Prot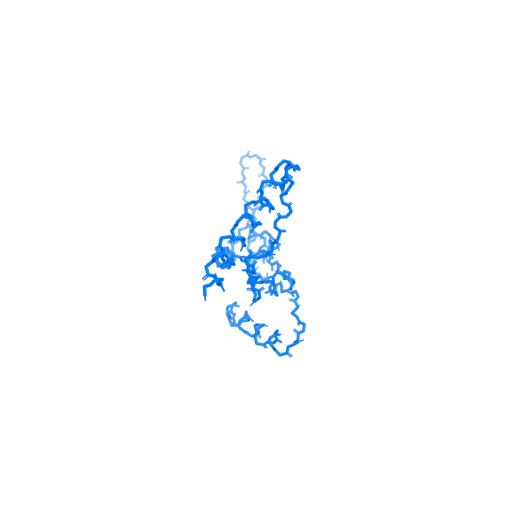ein AF-S8C2S7-F1 (afdb_monomer)

Mean predicted aligned error: 16.21 Å

Structure (mmCIF, N/CA/C/O backbone):
data_AF-S8C2S7-F1
#
_entry.id   AF-S8C2S7-F1
#
loop_
_atom_site.group_PDB
_atom_site.id
_atom_site.type_symbol
_atom_site.label_atom_id
_atom_site.label_alt_id
_atom_site.label_comp_id
_atom_site.label_asym_id
_atom_site.label_entity_id
_atom_site.label_seq_id
_atom_site.pdbx_PDB_ins_code
_atom_site.Cartn_x
_atom_site.Cartn_y
_atom_site.Cartn_z
_atom_site.occupancy
_atom_site.B_iso_or_equiv
_atom_site.auth_seq_id
_atom_site.auth_comp_id
_atom_site.auth_asym_id
_atom_site.auth_atom_id
_atom_site.pdbx_PDB_model_num
ATOM 1 N N . VAL A 1 1 ? -11.921 -8.267 -3.784 1.00 52.16 1 VAL A N 1
ATOM 2 C CA . VAL A 1 1 ? -10.704 -7.828 -4.516 1.00 52.16 1 VAL A CA 1
ATOM 3 C C . VAL A 1 1 ? -9.558 -7.705 -3.523 1.00 52.16 1 VAL A C 1
ATOM 5 O O . VAL A 1 1 ? -9.690 -6.966 -2.557 1.00 52.16 1 VAL A O 1
ATOM 8 N N . TYR A 1 2 ? -8.481 -8.470 -3.705 1.00 77.06 2 TYR A N 1
ATOM 9 C CA . TYR A 1 2 ? -7.355 -8.521 -2.765 1.00 77.06 2 TYR A CA 1
ATOM 10 C C . TYR A 1 2 ? -6.354 -7.380 -3.023 1.00 77.06 2 TYR A C 1
ATOM 12 O O . TYR A 1 2 ? -6.036 -7.075 -4.173 1.00 77.06 2 TYR A O 1
ATOM 20 N N . VAL A 1 3 ? -5.821 -6.773 -1.954 1.00 79.88 3 VAL A N 1
ATOM 21 C CA . VAL A 1 3 ? -4.864 -5.643 -2.007 1.00 79.88 3 VAL A CA 1
ATOM 22 C C . VAL A 1 3 ? -3.635 -5.964 -2.870 1.00 79.88 3 VAL A C 1
ATOM 24 O O . VAL A 1 3 ? -3.182 -5.129 -3.652 1.00 79.88 3 VAL A O 1
ATOM 27 N N . LEU A 1 4 ? -3.130 -7.198 -2.794 1.00 85.06 4 LEU A N 1
ATOM 28 C CA . LEU A 1 4 ? -1.975 -7.655 -3.574 1.00 85.06 4 LEU A CA 1
ATOM 29 C C . LEU A 1 4 ? -2.248 -7.681 -5.083 1.00 85.06 4 LEU A C 1
ATOM 31 O O . LEU A 1 4 ? -1.371 -7.331 -5.869 1.00 85.06 4 LEU A O 1
ATOM 35 N N . THR A 1 5 ? -3.462 -8.043 -5.502 1.00 87.06 5 THR A N 1
ATOM 36 C CA . THR A 1 5 ? -3.850 -8.051 -6.921 1.00 87.06 5 THR A CA 1
ATOM 37 C C . THR A 1 5 ? -3.865 -6.634 -7.486 1.00 87.06 5 THR A C 1
ATOM 39 O O . THR A 1 5 ? -3.393 -6.409 -8.600 1.00 87.06 5 THR A O 1
ATOM 42 N N . VAL A 1 6 ? -4.329 -5.662 -6.693 1.00 86.81 6 VAL A N 1
ATOM 43 C CA . VAL A 1 6 ? -4.297 -4.240 -7.064 1.00 86.81 6 VAL A CA 1
ATOM 44 C C . VAL A 1 6 ? -2.855 -3.751 -7.197 1.00 86.81 6 VAL A C 1
ATOM 46 O O . VAL A 1 6 ? -2.517 -3.135 -8.205 1.00 86.81 6 VAL A O 1
ATOM 49 N N . LEU A 1 7 ? -1.977 -4.080 -6.243 1.00 87.56 7 LEU A N 1
ATOM 50 C CA . LEU A 1 7 ? -0.550 -3.746 -6.334 1.00 87.56 7 LEU A CA 1
ATOM 51 C C . LEU A 1 7 ? 0.112 -4.389 -7.562 1.00 87.56 7 LEU A C 1
ATOM 53 O O . LEU A 1 7 ? 0.848 -3.721 -8.285 1.00 87.56 7 LEU A O 1
ATOM 57 N N . LYS A 1 8 ? -0.194 -5.655 -7.863 1.00 90.06 8 LYS A N 1
ATOM 58 C CA . LYS A 1 8 ? 0.306 -6.339 -9.064 1.00 90.06 8 LYS A CA 1
ATOM 59 C C . LYS A 1 8 ? -0.148 -5.627 -10.345 1.00 90.06 8 LYS A C 1
ATOM 61 O O . LYS A 1 8 ? 0.669 -5.383 -11.227 1.00 90.06 8 LYS A O 1
ATOM 66 N N . GLY A 1 9 ? -1.418 -5.231 -10.428 1.00 88.31 9 GLY A N 1
ATOM 67 C CA . GLY A 1 9 ? -1.942 -4.458 -11.558 1.00 88.31 9 GLY A CA 1
ATOM 68 C C . GLY A 1 9 ? -1.265 -3.092 -11.706 1.00 88.31 9 GLY A C 1
ATOM 69 O O . GLY A 1 9 ? -0.884 -2.702 -12.809 1.00 88.31 9 GLY A O 1
ATOM 70 N N . LEU A 1 10 ? -1.041 -2.384 -10.594 1.00 88.81 10 LEU A N 1
ATOM 71 C CA . LEU A 1 10 ? -0.323 -1.107 -10.591 1.00 88.81 10 LEU A CA 1
ATOM 72 C C . LEU A 1 10 ? 1.133 -1.255 -11.052 1.00 88.81 10 LEU A C 1
ATOM 74 O O . LEU A 1 10 ? 1.624 -0.374 -11.757 1.00 88.81 10 LEU A O 1
ATOM 78 N N . LYS A 1 11 ? 1.796 -2.373 -10.729 1.00 90.12 11 LYS A N 1
ATOM 79 C CA . LYS A 1 11 ? 3.148 -2.681 -11.217 1.00 90.12 11 LYS A CA 1
ATOM 80 C C . LYS A 1 11 ? 3.188 -2.769 -12.743 1.00 90.12 11 LYS A C 1
ATOM 82 O O . LYS A 1 11 ? 4.029 -2.125 -13.362 1.00 90.12 11 LYS A O 1
ATOM 87 N N . TYR A 1 12 ? 2.276 -3.529 -13.352 1.00 91.81 12 TYR A N 1
ATOM 88 C CA . TYR A 1 12 ? 2.233 -3.672 -14.814 1.00 91.81 12 TYR A CA 1
ATOM 89 C C . TYR A 1 12 ? 1.872 -2.365 -15.514 1.00 91.81 12 TYR A C 1
ATOM 91 O O . TYR A 1 12 ? 2.481 -2.015 -16.519 1.00 91.81 12 TYR A O 1
ATOM 99 N N . ARG A 1 13 ? 0.932 -1.602 -14.949 1.00 87.75 13 ARG A N 1
ATOM 100 C CA . ARG A 1 13 ? 0.577 -0.281 -15.476 1.00 87.75 13 ARG A CA 1
ATOM 101 C C . ARG A 1 13 ? 1.756 0.686 -15.427 1.00 87.75 13 ARG A C 1
ATOM 103 O O . ARG A 1 13 ? 1.984 1.396 -16.399 1.00 87.75 13 ARG A O 1
ATOM 110 N N . LEU A 1 14 ? 2.526 0.682 -14.337 1.00 88.44 14 LEU A N 1
ATOM 111 C CA . LEU A 1 14 ? 3.747 1.481 -14.244 1.00 88.44 14 LEU A CA 1
ATOM 112 C C . LEU A 1 14 ? 4.793 1.041 -15.279 1.00 88.44 14 LEU A C 1
ATOM 114 O O . LEU A 1 14 ? 5.440 1.898 -15.871 1.00 88.44 14 LEU A O 1
ATOM 118 N N . ALA A 1 15 ? 4.948 -0.267 -15.514 1.00 87.06 15 ALA A N 1
ATOM 119 C CA . ALA A 1 15 ? 5.856 -0.791 -16.539 1.00 87.06 15 ALA A CA 1
ATOM 120 C C . ALA A 1 15 ? 5.441 -0.372 -17.962 1.00 87.06 15 ALA A C 1
ATOM 122 O O . ALA A 1 15 ? 6.301 -0.108 -18.792 1.00 87.06 15 ALA A O 1
ATOM 123 N N . ALA A 1 16 ? 4.138 -0.226 -18.213 1.00 90.62 16 ALA A N 1
ATOM 124 C CA . ALA A 1 16 ? 3.591 0.323 -19.454 1.00 90.62 16 ALA A CA 1
ATOM 125 C C . ALA A 1 16 ? 3.659 1.867 -19.540 1.00 90.62 16 ALA A C 1
ATOM 127 O O . ALA A 1 16 ? 3.059 2.459 -20.431 1.00 90.62 16 ALA A O 1
ATOM 128 N N . GLY A 1 17 ? 4.333 2.540 -18.598 1.00 86.00 17 GLY A N 1
ATOM 129 C CA . GLY A 1 17 ? 4.484 4.000 -18.580 1.00 86.00 17 GLY A CA 1
ATOM 130 C C . GLY A 1 17 ? 3.276 4.772 -18.037 1.00 86.00 17 GLY A C 1
ATOM 131 O O . GLY A 1 17 ? 3.286 6.003 -18.025 1.00 86.00 17 GLY A O 1
ATOM 132 N N . ALA A 1 18 ? 2.238 4.090 -17.544 1.00 87.06 18 ALA A N 1
ATOM 133 C CA . ALA A 1 18 ? 1.062 4.756 -17.000 1.00 87.06 18 ALA A CA 1
ATOM 134 C C . ALA A 1 18 ? 1.346 5.388 -15.626 1.00 87.06 18 ALA A C 1
ATOM 136 O O . ALA A 1 18 ? 2.075 4.851 -14.785 1.00 87.06 18 ALA A O 1
ATOM 137 N N . LYS A 1 19 ? 0.699 6.527 -15.360 1.00 85.88 19 LYS A N 1
ATOM 138 C CA . LYS A 1 19 ? 0.789 7.215 -14.067 1.00 85.88 19 LYS A CA 1
ATOM 139 C C . LYS A 1 19 ? 0.178 6.359 -12.952 1.00 85.88 19 LYS A C 1
ATOM 141 O O . LYS A 1 19 ? -0.948 5.877 -13.069 1.00 85.88 19 LYS A O 1
ATOM 146 N N . VAL A 1 20 ? 0.903 6.221 -11.842 1.00 85.62 20 VAL A N 1
ATOM 147 C CA . VAL A 1 20 ? 0.420 5.525 -10.640 1.00 85.62 20 VAL A CA 1
ATOM 148 C C . VAL A 1 20 ? -0.458 6.480 -9.817 1.00 85.62 20 VAL A C 1
ATOM 150 O O . VAL A 1 20 ? 0.030 7.539 -9.411 1.00 85.62 20 VAL A O 1
ATOM 153 N N . PRO A 1 21 ? -1.737 6.146 -9.566 1.00 87.38 21 PRO A N 1
ATOM 154 C CA . PRO A 1 21 ? -2.631 6.977 -8.767 1.00 87.38 21 PRO A CA 1
ATOM 155 C C . PRO A 1 21 ? -2.358 6.848 -7.262 1.00 87.38 21 PRO A C 1
ATOM 157 O O . PRO A 1 21 ? -1.766 5.876 -6.791 1.00 87.38 21 PRO A O 1
ATOM 160 N N . ASN A 1 22 ? -2.857 7.821 -6.497 1.00 85.81 22 ASN A N 1
ATOM 161 C CA . ASN A 1 22 ? -2.976 7.698 -5.045 1.00 85.81 22 ASN A CA 1
ATOM 162 C C . ASN A 1 22 ? -4.073 6.680 -4.718 1.00 85.81 22 ASN A C 1
ATOM 164 O O . ASN A 1 22 ? -5.177 6.771 -5.253 1.00 85.81 22 ASN A O 1
ATOM 168 N N . VAL A 1 23 ? -3.785 5.735 -3.826 1.00 85.25 23 VAL A N 1
ATOM 169 C CA . VAL A 1 23 ? -4.726 4.676 -3.443 1.00 85.25 23 VAL A CA 1
ATOM 170 C C . VAL A 1 23 ? -5.270 4.981 -2.054 1.00 85.25 23 VAL A C 1
ATOM 172 O O . VAL A 1 23 ? -4.499 5.227 -1.131 1.00 85.25 23 VAL A O 1
ATOM 175 N N . SER A 1 24 ? -6.590 4.960 -1.878 1.00 82.75 24 SER A N 1
ATOM 176 C CA . SER A 1 24 ? -7.216 5.012 -0.555 1.00 82.75 24 SER A CA 1
ATOM 177 C C . SER A 1 24 ? -8.023 3.750 -0.314 1.00 82.7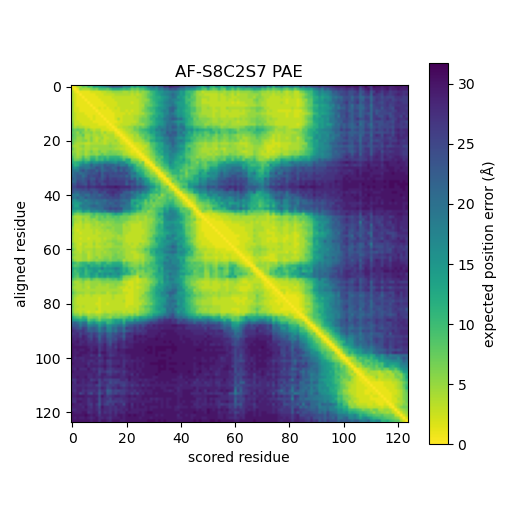5 24 SER A C 1
ATOM 179 O O . SER A 1 24 ? -8.961 3.464 -1.053 1.00 82.75 24 SER A O 1
ATOM 181 N N . ILE A 1 25 ? -7.665 3.018 0.732 1.00 80.81 25 ILE A N 1
ATOM 182 C CA . ILE A 1 25 ? -8.403 1.857 1.207 1.00 80.81 25 ILE A CA 1
ATOM 183 C C . ILE A 1 25 ? -9.284 2.346 2.352 1.00 80.81 25 ILE A C 1
ATOM 185 O O . ILE A 1 25 ? -8.784 2.837 3.368 1.00 80.81 25 ILE A O 1
ATOM 189 N N . MET A 1 26 ? -10.593 2.244 2.152 1.00 79.25 26 MET A N 1
ATOM 190 C CA . MET A 1 26 ? -11.583 2.490 3.188 1.00 79.25 26 MET A CA 1
ATOM 191 C C . MET A 1 26 ? -12.053 1.136 3.704 1.00 79.25 26 MET A C 1
ATOM 193 O O . MET A 1 26 ? -12.590 0.329 2.947 1.00 79.25 26 MET A O 1
ATOM 197 N N . VAL A 1 27 ? -11.787 0.877 4.975 1.00 75.12 27 VAL A N 1
ATOM 198 C CA . VAL A 1 27 ? -12.206 -0.332 5.678 1.00 75.12 27 VAL A CA 1
ATOM 199 C C . VAL A 1 27 ? -13.350 0.064 6.611 1.00 75.12 27 VAL A C 1
ATOM 201 O O . VAL A 1 27 ? -13.244 1.111 7.255 1.00 75.12 27 VAL A O 1
ATOM 204 N N . PRO A 1 28 ? -14.440 -0.717 6.691 1.00 66.56 28 PRO A N 1
ATOM 205 C CA . PRO A 1 28 ? -15.505 -0.451 7.650 1.00 66.56 28 PRO A CA 1
ATOM 206 C C . PRO A 1 28 ? -14.944 -0.458 9.077 1.00 66.56 28 PRO A C 1
ATOM 208 O O . PRO A 1 28 ? -14.207 -1.368 9.465 1.00 66.56 28 PRO A O 1
ATOM 211 N N . VAL A 1 29 ? -15.282 0.580 9.841 1.00 63.56 29 VAL A N 1
ATOM 212 C CA . VAL A 1 29 ? -14.897 0.739 11.247 1.00 63.56 29 VAL A CA 1
ATOM 213 C C . VAL A 1 29 ? -16.156 0.801 12.074 1.00 63.56 29 VAL A C 1
ATOM 215 O O . VAL A 1 29 ? -17.024 1.635 11.813 1.00 63.56 29 VAL A O 1
ATOM 218 N N . GLU A 1 30 ? -16.222 -0.044 13.092 1.00 59.06 30 GLU A N 1
ATOM 219 C CA . GLU A 1 30 ? -17.263 0.039 14.101 1.00 59.06 30 GLU A CA 1
ATOM 220 C C . GLU A 1 30 ? -16.802 1.014 15.186 1.00 59.06 30 GLU A C 1
ATOM 222 O O . GLU A 1 30 ? -15.727 0.893 15.778 1.00 59.06 30 GLU A O 1
ATOM 227 N N . LYS A 1 31 ? -17.595 2.062 15.406 1.00 60.31 31 LYS A N 1
ATOM 228 C CA . LYS A 1 31 ? -17.343 3.025 16.476 1.00 60.31 31 LYS A CA 1
ATOM 229 C C . LYS A 1 31 ? -18.122 2.565 17.696 1.00 60.31 31 LYS A C 1
ATOM 231 O O . LYS A 1 31 ? -19.344 2.645 17.701 1.00 60.31 31 LYS A O 1
ATOM 236 N N . THR A 1 32 ? -17.421 2.117 18.727 1.00 54.44 32 THR A N 1
ATOM 237 C CA . THR A 1 32 ? -18.034 1.744 20.003 1.00 54.44 32 THR A CA 1
ATOM 238 C C . THR A 1 32 ? -17.814 2.865 21.010 1.00 54.44 32 THR A C 1
ATOM 240 O O . THR A 1 32 ? -16.682 3.280 21.270 1.00 54.44 32 THR A O 1
ATOM 243 N N . GLN A 1 33 ? -18.891 3.383 21.591 1.00 51.59 33 GLN A N 1
ATOM 244 C CA . GLN A 1 33 ? -18.786 4.285 22.735 1.00 51.59 33 GLN A CA 1
ATOM 245 C C . GLN A 1 33 ? -18.586 3.432 23.985 1.00 51.59 33 GLN A C 1
ATOM 247 O O . GLN A 1 33 ? -19.434 2.605 24.305 1.00 51.59 33 GLN A O 1
ATOM 252 N N . ILE A 1 34 ? -17.453 3.601 24.665 1.00 53.50 34 ILE A N 1
ATOM 253 C CA . ILE A 1 34 ? -17.154 2.863 25.892 1.00 53.50 34 ILE A CA 1
ATOM 254 C C . ILE A 1 34 ? -17.278 3.858 27.046 1.00 53.50 34 ILE A C 1
ATOM 256 O O . ILE A 1 34 ? -16.528 4.837 27.118 1.00 53.50 34 ILE A O 1
ATOM 260 N N . GLN A 1 35 ? -18.237 3.635 27.948 1.00 49.19 35 GLN A N 1
ATOM 261 C CA . GLN A 1 35 ? -18.298 4.383 29.203 1.00 49.19 35 GLN A CA 1
ATOM 262 C C . GLN A 1 35 ? -17.117 3.959 30.077 1.00 49.19 35 GLN A C 1
ATOM 264 O O . GLN A 1 35 ? -16.982 2.796 30.444 1.00 49.19 35 GLN A O 1
ATOM 269 N N . THR A 1 36 ? -16.227 4.903 30.373 1.00 56.94 36 THR A N 1
ATOM 270 C CA . THR A 1 36 ? -15.133 4.713 31.332 1.00 56.94 36 THR A CA 1
ATOM 271 C C . THR A 1 36 ? -15.452 5.520 32.588 1.00 56.94 36 THR A C 1
ATOM 273 O O . THR A 1 36 ? -16.134 6.537 32.502 1.00 56.94 36 THR A O 1
ATOM 276 N N . SER A 1 37 ? -14.897 5.133 33.741 1.00 53.06 37 SER A N 1
ATOM 277 C CA . SER A 1 37 ? -15.059 5.825 35.037 1.00 53.06 37 SER A CA 1
ATOM 278 C C . SER A 1 37 ? -14.725 7.334 35.030 1.00 53.06 37 SER A C 1
ATOM 280 O O . SER A 1 37 ? -15.012 8.015 36.007 1.00 53.06 37 SER A O 1
ATOM 282 N N . ALA A 1 38 ? -14.125 7.860 33.953 1.00 65.00 38 ALA A N 1
ATOM 283 C CA . ALA A 1 38 ? -13.760 9.267 33.767 1.00 65.00 38 ALA A CA 1
ATOM 284 C C . ALA A 1 38 ? -14.577 9.994 32.666 1.00 65.00 38 ALA A C 1
ATOM 286 O O . ALA A 1 38 ? -14.193 11.085 32.252 1.00 65.00 38 ALA A O 1
ATOM 287 N N . GLY A 1 39 ? -15.658 9.390 32.147 1.00 64.38 39 GLY A N 1
ATOM 288 C CA . GLY A 1 39 ? -16.567 9.987 31.154 1.00 64.38 39 GLY A CA 1
ATOM 289 C C . GLY A 1 39 ? -16.815 9.137 29.895 1.00 64.38 39 GLY A C 1
ATOM 290 O O . GLY A 1 39 ? -16.275 8.038 29.733 1.00 64.38 39 GLY A O 1
ATOM 291 N N . LEU A 1 40 ? -17.640 9.666 28.977 1.00 54.78 40 LEU A N 1
ATOM 292 C CA . LEU A 1 40 ? -17.915 9.062 27.665 1.00 54.78 40 LEU A CA 1
ATOM 293 C C . LEU A 1 40 ? -16.696 9.212 26.745 1.00 54.78 40 LEU A C 1
ATOM 295 O O . LEU A 1 40 ? -16.421 10.297 26.233 1.00 54.78 40 LEU A O 1
ATOM 299 N N . LYS A 1 41 ? -15.972 8.115 26.498 1.00 61.03 41 LYS A N 1
ATOM 300 C CA . LYS A 1 41 ? -14.895 8.070 25.501 1.00 61.03 41 LYS A CA 1
ATOM 301 C C . LYS A 1 41 ? -15.377 7.304 24.274 1.00 61.03 41 LYS A C 1
ATOM 303 O O . LYS A 1 41 ? -15.769 6.141 24.348 1.00 61.03 41 LYS A O 1
ATOM 308 N N . THR A 1 42 ? -15.349 7.965 23.120 1.00 56.59 42 THR A N 1
ATOM 309 C CA . THR A 1 42 ? -15.654 7.311 21.843 1.00 56.59 42 THR A CA 1
ATOM 310 C C . THR A 1 42 ? -14.395 6.607 21.354 1.00 56.59 42 THR A C 1
ATOM 312 O O . THR A 1 42 ? -13.422 7.272 21.000 1.00 56.59 42 THR A O 1
ATOM 315 N N 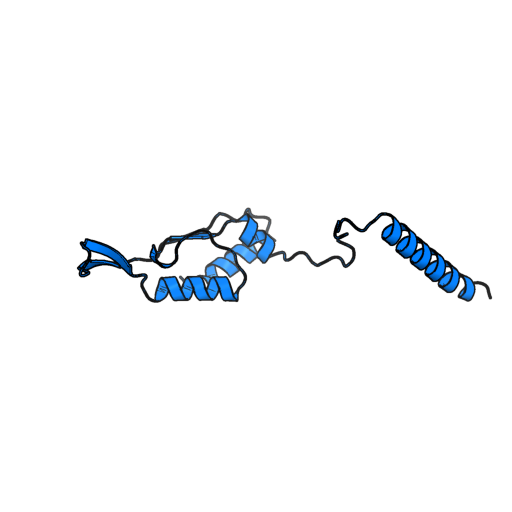. VAL A 1 43 ? -14.398 5.273 21.336 1.00 57.22 43 VAL A N 1
ATOM 316 C CA . VAL A 1 43 ? -13.268 4.469 20.855 1.00 57.22 43 VAL A CA 1
ATOM 317 C C . VAL A 1 43 ? -13.642 3.876 19.500 1.00 57.22 43 VAL A C 1
ATOM 319 O O . VAL A 1 43 ? -14.598 3.117 19.365 1.00 57.22 43 VAL A O 1
ATOM 322 N N . SER A 1 44 ? -12.903 4.241 18.456 1.00 57.56 44 SER A N 1
ATOM 323 C CA . SER A 1 44 ? -13.039 3.605 17.145 1.00 57.56 44 SER A CA 1
ATOM 324 C C . SER A 1 44 ? -12.324 2.255 17.173 1.00 57.56 44 SER A C 1
ATOM 326 O O . SER A 1 44 ? -11.090 2.222 17.227 1.00 57.56 44 SER A O 1
ATOM 328 N N . ILE A 1 45 ? -13.079 1.156 17.155 1.00 59.75 45 ILE A N 1
ATOM 329 C CA . ILE A 1 45 ? -12.509 -0.186 17.076 1.00 59.75 45 ILE A CA 1
ATOM 330 C C . ILE A 1 45 ? -12.354 -0.530 15.599 1.00 59.75 45 ILE A C 1
ATOM 332 O O . ILE A 1 45 ? -13.309 -0.728 14.847 1.00 59.75 45 ILE A O 1
ATOM 336 N N . ALA A 1 46 ? -11.098 -0.581 15.178 1.00 60.47 46 ALA A N 1
ATOM 337 C CA . ALA A 1 46 ? -10.734 -1.118 13.886 1.00 60.47 46 ALA A CA 1
ATOM 338 C C . ALA A 1 46 ? -11.130 -2.593 13.799 1.00 60.47 46 ALA A C 1
ATOM 340 O O . ALA A 1 46 ? -10.731 -3.401 14.637 1.00 60.47 46 ALA A O 1
ATOM 341 N N . ASN A 1 47 ? -11.864 -2.954 12.749 1.00 67.38 47 ASN A N 1
ATOM 342 C CA . ASN A 1 47 ? -12.138 -4.353 12.459 1.00 67.38 47 ASN A CA 1
ATOM 343 C C . ASN A 1 47 ? -10.812 -5.084 12.142 1.00 67.38 47 ASN A C 1
ATOM 345 O O . ASN A 1 47 ? -9.887 -4.475 11.598 1.00 67.38 47 ASN A O 1
ATOM 349 N N . ARG A 1 48 ? -10.702 -6.392 12.430 1.00 76.06 48 ARG A N 1
ATOM 350 C CA . ARG A 1 48 ? -9.452 -7.185 12.267 1.00 76.06 48 ARG A CA 1
ATOM 351 C C . ARG A 1 48 ? -8.811 -7.021 10.882 1.00 76.06 48 ARG A C 1
ATOM 353 O O . ARG A 1 48 ? -7.595 -7.098 10.725 1.00 76.06 48 ARG A O 1
ATOM 360 N N . VAL A 1 49 ? -9.641 -6.749 9.878 1.00 77.81 49 VAL A N 1
ATOM 361 C CA . VAL A 1 49 ? -9.241 -6.505 8.492 1.00 77.81 49 VAL A CA 1
ATOM 362 C C . VAL A 1 49 ? -8.377 -5.247 8.334 1.00 77.81 49 VAL A C 1
ATOM 364 O O . VAL A 1 49 ? -7.394 -5.300 7.599 1.00 77.81 49 VAL A O 1
ATOM 367 N N . SER A 1 50 ? -8.673 -4.127 9.007 1.00 77.50 50 SER A N 1
ATOM 368 C CA . SER A 1 50 ? -7.868 -2.903 8.841 1.00 77.50 50 SER A CA 1
ATOM 369 C C . SER A 1 50 ? -6.478 -3.064 9.452 1.00 77.50 50 SER A C 1
ATOM 371 O O . SER A 1 50 ? -5.489 -2.674 8.829 1.00 77.50 50 SER A O 1
ATOM 373 N N . GLN A 1 51 ? -6.392 -3.726 10.609 1.00 81.19 51 GLN A N 1
ATOM 374 C CA . GLN A 1 51 ? -5.123 -4.091 11.240 1.00 81.19 51 GLN A CA 1
ATOM 375 C C . GLN A 1 51 ? -4.326 -5.072 10.376 1.00 81.19 51 GLN A C 1
ATOM 377 O O . GLN A 1 51 ? -3.123 -4.891 10.203 1.00 81.19 51 GLN A O 1
ATOM 382 N N . ALA A 1 52 ? -4.980 -6.071 9.773 1.00 83.12 52 ALA A N 1
ATOM 383 C CA . ALA A 1 52 ? -4.324 -7.015 8.870 1.00 83.12 52 ALA A CA 1
ATOM 384 C C . ALA A 1 52 ? -3.769 -6.326 7.612 1.00 83.12 52 ALA A C 1
ATOM 386 O O . ALA A 1 52 ? -2.641 -6.601 7.201 1.00 83.12 52 ALA A O 1
ATOM 387 N N . VAL A 1 53 ? -4.521 -5.390 7.021 1.00 82.69 53 VAL A N 1
ATOM 388 C CA . VAL A 1 53 ? -4.053 -4.589 5.878 1.00 82.69 53 VAL A CA 1
ATOM 389 C C . VAL A 1 53 ? -2.879 -3.695 6.284 1.00 82.69 53 VAL A C 1
ATOM 391 O O . VAL A 1 53 ? -1.897 -3.613 5.550 1.00 82.69 53 VAL A O 1
ATOM 394 N N . ALA A 1 54 ? -2.931 -3.070 7.459 1.00 84.38 54 ALA A N 1
ATOM 395 C CA . ALA A 1 54 ? -1.830 -2.261 7.973 1.00 84.38 54 ALA A CA 1
ATOM 396 C C . ALA A 1 54 ? -0.567 -3.097 8.239 1.00 84.38 54 ALA A C 1
ATOM 398 O O . ALA A 1 54 ? 0.521 -2.738 7.791 1.00 84.38 54 ALA A O 1
ATOM 399 N N . ALA A 1 55 ? -0.711 -4.254 8.890 1.00 87.06 55 ALA A N 1
ATOM 400 C CA . ALA A 1 55 ? 0.373 -5.205 9.111 1.00 87.06 55 ALA A CA 1
ATOM 401 C C . ALA A 1 55 ? 0.988 -5.696 7.790 1.00 87.06 55 ALA A C 1
ATOM 403 O O . ALA A 1 55 ? 2.212 -5.769 7.679 1.00 87.06 55 ALA A O 1
ATOM 404 N N . LEU A 1 56 ? 0.166 -5.962 6.769 1.00 87.31 56 LEU A N 1
ATOM 405 C CA . LEU A 1 56 ? 0.637 -6.308 5.427 1.00 87.31 56 LEU A CA 1
ATOM 406 C C . LEU A 1 56 ? 1.475 -5.172 4.823 1.00 87.31 56 LEU A C 1
ATOM 408 O O . LEU A 1 56 ? 2.576 -5.420 4.339 1.00 87.31 56 LEU A O 1
ATOM 412 N N . LEU A 1 57 ? 0.990 -3.929 4.875 1.00 87.62 57 LEU A N 1
ATOM 413 C CA . LEU A 1 57 ? 1.721 -2.775 4.341 1.00 87.62 57 LEU A CA 1
ATOM 414 C C . LEU A 1 57 ? 3.054 -2.552 5.065 1.00 87.62 57 LEU A C 1
ATOM 416 O O . LEU A 1 57 ? 4.062 -2.309 4.401 1.00 87.62 57 LEU A O 1
ATOM 420 N N . ARG A 1 58 ? 3.093 -2.726 6.394 1.00 87.56 58 ARG A N 1
ATOM 421 C CA . ARG A 1 58 ? 4.344 -2.679 7.169 1.00 87.56 58 ARG A CA 1
ATOM 422 C C . ARG A 1 58 ? 5.307 -3.790 6.769 1.00 87.56 58 ARG A C 1
ATOM 424 O O . ARG A 1 58 ? 6.481 -3.513 6.552 1.00 87.56 58 ARG A O 1
ATOM 431 N N . ARG A 1 59 ? 4.816 -5.024 6.608 1.00 90.00 59 ARG A N 1
ATOM 432 C CA . ARG A 1 59 ? 5.635 -6.165 6.168 1.00 90.00 59 ARG A CA 1
ATOM 433 C C . ARG A 1 59 ? 6.202 -5.963 4.760 1.00 90.00 59 ARG A C 1
ATOM 435 O O . ARG A 1 59 ? 7.296 -6.433 4.477 1.00 90.00 59 ARG A O 1
ATOM 442 N N . LEU A 1 60 ? 5.478 -5.256 3.894 1.00 87.00 60 LEU A N 1
ATOM 443 C CA . LEU A 1 60 ? 5.936 -4.891 2.552 1.00 87.00 60 LEU A CA 1
ATOM 444 C C . LEU A 1 60 ? 6.858 -3.657 2.535 1.00 87.00 60 LEU A C 1
ATOM 446 O O . LEU A 1 60 ? 7.421 -3.355 1.488 1.00 87.00 60 LEU A O 1
ATOM 450 N N . GLY A 1 61 ? 7.014 -2.929 3.647 1.00 86.44 61 GLY A N 1
ATOM 451 C CA . GLY A 1 61 ? 7.787 -1.681 3.693 1.00 86.44 61 GLY A CA 1
ATOM 452 C C . GLY A 1 61 ? 7.125 -0.510 2.951 1.00 86.44 61 GLY A C 1
ATOM 453 O O . GLY A 1 61 ? 7.800 0.439 2.556 1.00 86.44 61 GLY A O 1
ATOM 454 N N . LEU A 1 62 ? 5.808 -0.569 2.731 1.00 87.50 62 LEU A N 1
ATOM 455 C CA . LEU A 1 62 ? 5.042 0.490 2.074 1.00 87.50 62 LEU A CA 1
ATOM 456 C C . LEU A 1 62 ? 4.554 1.503 3.110 1.00 87.50 62 LEU A C 1
ATOM 458 O O . LEU A 1 62 ? 3.715 1.183 3.953 1.00 87.50 62 LEU A O 1
ATOM 462 N N . SER A 1 63 ? 5.033 2.746 3.018 1.00 86.06 63 SER A N 1
ATOM 463 C CA . SER A 1 63 ? 4.524 3.820 3.869 1.00 86.06 63 SER A CA 1
ATOM 464 C C . SER A 1 63 ? 3.107 4.225 3.456 1.00 86.06 63 SER A C 1
ATOM 466 O O . SER A 1 63 ? 2.802 4.434 2.278 1.00 86.06 63 SER A O 1
ATOM 468 N N . TYR A 1 64 ? 2.231 4.343 4.448 1.00 87.12 64 TYR A N 1
ATOM 469 C CA . TYR A 1 64 ? 0.868 4.830 4.288 1.00 87.12 64 TYR A CA 1
ATOM 470 C C . TYR A 1 64 ? 0.600 5.968 5.269 1.00 87.12 64 TYR A C 1
ATOM 472 O O . TYR A 1 64 ? 1.228 6.086 6.317 1.00 87.12 64 TYR A O 1
ATOM 480 N N . ILE A 1 65 ? -0.346 6.818 4.896 1.00 83.75 65 ILE A N 1
ATOM 481 C CA . ILE A 1 65 ? -0.855 7.932 5.682 1.00 83.75 65 ILE A CA 1
ATOM 482 C C . ILE A 1 65 ? -2.251 7.539 6.150 1.00 83.75 65 ILE A C 1
ATOM 484 O O . ILE A 1 65 ? -3.134 7.266 5.334 1.00 83.75 65 ILE A O 1
ATOM 488 N N . GLY A 1 66 ? -2.466 7.525 7.458 1.00 77.44 66 GLY A N 1
ATOM 489 C CA . GLY A 1 66 ? -3.762 7.203 8.039 1.00 77.44 66 GLY A CA 1
ATOM 490 C C . GLY A 1 66 ? -3.630 6.493 9.373 1.00 77.44 66 GLY A C 1
ATOM 491 O O . GLY A 1 66 ? -2.564 5.991 9.718 1.00 77.44 66 GLY A O 1
ATOM 492 N N . ASN A 1 67 ? -4.732 6.462 10.115 1.00 72.88 67 ASN A N 1
ATOM 493 C CA . ASN A 1 67 ? -4.805 5.750 11.377 1.00 72.88 67 ASN A CA 1
ATOM 494 C C . ASN A 1 67 ? -5.569 4.440 11.163 1.00 72.88 67 ASN A C 1
ATOM 496 O O . ASN A 1 67 ? -6.692 4.424 10.655 1.00 72.88 67 ASN A O 1
ATOM 500 N N . GLU A 1 68 ? -4.932 3.345 11.554 1.00 69.81 68 GLU A N 1
ATOM 501 C CA . GLU A 1 68 ? -5.430 1.978 11.422 1.00 69.81 68 GLU A CA 1
ATOM 502 C C . GLU A 1 68 ? -6.763 1.790 12.141 1.00 69.81 68 GLU A C 1
ATOM 504 O O . GLU A 1 68 ? -7.647 1.121 11.604 1.00 69.81 68 GLU A O 1
ATOM 509 N N . SER A 1 69 ? -6.924 2.462 13.287 1.00 64.56 69 SER A N 1
ATOM 510 C CA . SER A 1 69 ? -8.124 2.466 14.129 1.00 64.56 69 SER A CA 1
ATOM 511 C C . SER A 1 69 ? -9.311 3.188 13.491 1.00 64.56 69 SER A C 1
ATOM 513 O O . SER A 1 69 ? -10.454 2.885 13.812 1.00 64.56 69 SER A O 1
ATOM 515 N N . TYR A 1 70 ? -9.057 4.110 12.556 1.00 65.25 70 TYR A N 1
ATOM 516 C CA . TYR A 1 70 ? -10.090 4.889 11.858 1.00 65.25 70 TYR A CA 1
ATOM 517 C C . TYR A 1 70 ? -10.362 4.369 10.438 1.00 65.25 70 TYR A C 1
ATOM 519 O O . TYR A 1 70 ? -11.141 4.976 9.704 1.00 65.25 70 TYR A O 1
ATOM 527 N N . GLY A 1 71 ? -9.744 3.242 10.049 1.00 68.88 71 GLY A N 1
ATOM 528 C CA . GLY A 1 71 ? -10.066 2.475 8.835 1.00 68.88 71 GLY A CA 1
ATOM 529 C C . GLY A 1 71 ? -9.830 3.197 7.515 1.00 68.88 71 GLY A C 1
ATOM 530 O O . GLY A 1 71 ? -10.253 2.719 6.465 1.00 68.88 71 GLY A O 1
ATOM 531 N N . LYS A 1 72 ? -9.134 4.335 7.539 1.00 81.44 72 LYS A N 1
ATOM 532 C CA . LYS A 1 72 ? -8.754 5.079 6.341 1.00 81.44 72 LYS A CA 1
ATOM 533 C C . LYS A 1 72 ? -7.250 4.987 6.158 1.00 81.44 72 LYS A C 1
ATOM 535 O O . LYS A 1 72 ? -6.494 5.650 6.862 1.00 81.44 72 LYS A O 1
ATOM 540 N N . ILE A 1 73 ? -6.834 4.193 5.179 1.00 85.19 73 ILE A N 1
ATOM 541 C CA . ILE A 1 73 ? -5.429 4.011 4.814 1.00 85.19 73 ILE A CA 1
ATOM 542 C C . ILE A 1 73 ? -5.220 4.652 3.444 1.00 85.19 73 ILE A C 1
ATOM 544 O O . ILE A 1 73 ? -5.848 4.257 2.463 1.00 85.19 73 ILE A O 1
ATOM 548 N N . ARG A 1 74 ? -4.353 5.661 3.356 1.00 86.31 74 ARG A N 1
ATOM 549 C CA . ARG A 1 74 ? -3.997 6.327 2.096 1.00 86.31 74 ARG A CA 1
ATOM 550 C C . ARG A 1 74 ? -2.554 6.008 1.750 1.00 86.31 74 ARG A C 1
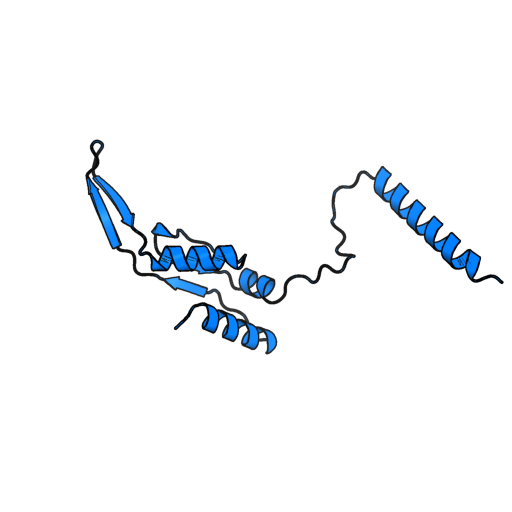ATOM 552 O O . ARG A 1 74 ? -1.665 6.174 2.572 1.00 86.31 74 ARG A O 1
ATOM 559 N N . ILE A 1 75 ? -2.307 5.600 0.519 1.00 88.06 75 ILE A N 1
ATOM 560 C CA . ILE A 1 75 ? -0.975 5.316 0.002 1.00 88.06 75 ILE A CA 1
ATOM 561 C C . ILE A 1 75 ? -0.706 6.300 -1.134 1.00 88.06 75 ILE A C 1
ATOM 563 O O . ILE A 1 75 ? -1.494 6.419 -2.076 1.00 88.06 75 I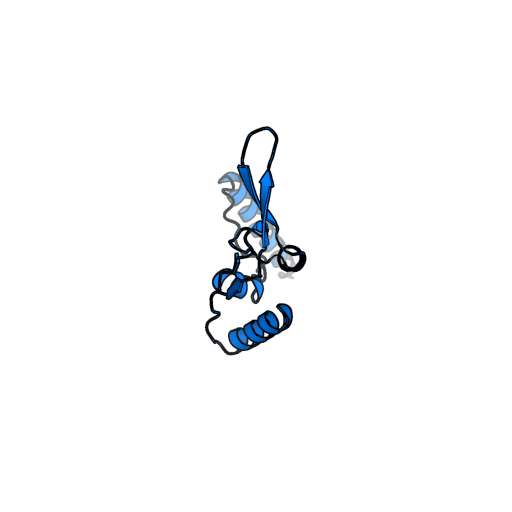LE A O 1
ATOM 567 N N . ASN A 1 76 ? 0.400 7.034 -1.029 1.00 88.62 76 ASN A N 1
ATOM 568 C CA . ASN A 1 76 ? 0.812 7.982 -2.058 1.00 88.62 76 ASN A CA 1
ATOM 569 C C . ASN A 1 76 ? 1.335 7.225 -3.292 1.00 88.62 76 ASN A C 1
ATOM 571 O O . ASN A 1 76 ? 2.152 6.309 -3.166 1.00 88.62 76 ASN A O 1
ATOM 575 N N . GLY A 1 77 ? 0.917 7.639 -4.489 1.00 85.38 77 GLY A N 1
ATOM 576 C CA . GLY A 1 77 ? 1.390 7.084 -5.757 1.00 85.38 77 GLY A CA 1
ATOM 577 C C . GLY A 1 77 ? 2.906 7.211 -5.937 1.00 85.38 77 GLY A C 1
ATOM 578 O O . GLY A 1 77 ? 3.528 6.329 -6.526 1.00 85.38 77 GLY A O 1
ATOM 579 N N . VAL A 1 78 ? 3.533 8.247 -5.361 1.00 86.81 78 VAL A N 1
ATOM 580 C CA . VAL A 1 78 ? 5.001 8.403 -5.354 1.00 86.81 78 VAL A CA 1
ATOM 581 C C . VAL A 1 78 ? 5.674 7.301 -4.535 1.00 86.81 78 VAL A C 1
ATOM 583 O O . VAL A 1 78 ? 6.663 6.726 -4.989 1.00 86.81 78 VAL A O 1
ATOM 586 N N . THR A 1 79 ? 5.130 6.970 -3.360 1.00 86.94 79 THR A N 1
ATOM 587 C CA . THR A 1 79 ? 5.627 5.868 -2.524 1.00 86.94 79 THR A CA 1
ATOM 588 C C . THR A 1 79 ? 5.494 4.540 -3.258 1.00 86.94 79 THR A C 1
ATOM 590 O O . THR A 1 79 ? 6.452 3.778 -3.317 1.00 86.94 79 THR A O 1
ATOM 593 N N . ILE A 1 80 ? 4.340 4.292 -3.882 1.00 88.50 80 ILE A N 1
ATOM 594 C CA . ILE A 1 80 ? 4.089 3.073 -4.660 1.00 88.50 80 ILE A CA 1
ATOM 595 C C . ILE A 1 80 ? 5.077 2.965 -5.831 1.00 88.50 80 ILE A C 1
ATOM 597 O O . ILE A 1 80 ? 5.657 1.907 -6.061 1.00 88.50 80 ILE A O 1
ATOM 601 N N . ARG A 1 81 ? 5.322 4.066 -6.551 1.00 88.00 81 ARG A N 1
ATOM 602 C CA . ARG A 1 81 ? 6.279 4.097 -7.664 1.00 88.00 81 ARG A CA 1
ATOM 603 C C . ARG A 1 81 ? 7.708 3.806 -7.201 1.00 88.00 81 ARG A C 1
ATOM 605 O O . ARG A 1 81 ? 8.373 2.985 -7.822 1.00 88.00 81 ARG A O 1
ATOM 612 N N . ARG A 1 82 ? 8.156 4.434 -6.107 1.00 86.38 82 ARG A N 1
ATOM 613 C CA . ARG A 1 82 ? 9.467 4.155 -5.486 1.00 86.38 82 ARG A CA 1
ATOM 614 C C . ARG A 1 82 ? 9.578 2.715 -4.993 1.00 86.38 82 ARG A C 1
ATOM 616 O O . ARG A 1 82 ? 10.660 2.153 -5.021 1.00 86.38 82 ARG A O 1
ATOM 623 N N . TRP A 1 83 ? 8.475 2.125 -4.551 1.00 88.62 83 TRP A N 1
ATOM 624 C CA . TRP A 1 83 ? 8.451 0.740 -4.100 1.00 88.62 83 TRP A CA 1
ATOM 625 C C . TRP A 1 83 ? 8.544 -0.260 -5.262 1.00 88.62 83 TRP A C 1
ATOM 627 O O . TRP A 1 83 ? 9.230 -1.268 -5.147 1.00 88.62 83 TRP A O 1
ATOM 637 N N . PHE A 1 84 ? 7.910 0.025 -6.406 1.00 86.81 84 PHE A N 1
ATOM 638 C CA . PHE A 1 84 ? 8.050 -0.804 -7.613 1.00 86.81 84 PHE A CA 1
ATOM 639 C C . PHE A 1 84 ? 9.399 -0.650 -8.314 1.00 86.81 84 PHE A C 1
ATOM 641 O O . PHE A 1 84 ? 9.842 -1.579 -8.986 1.00 86.81 84 PHE A O 1
ATOM 648 N N . GLN A 1 85 ? 10.018 0.521 -8.189 1.00 83.62 85 GLN A N 1
ATOM 649 C CA . GLN A 1 85 ? 11.352 0.824 -8.694 1.00 83.62 85 GLN A CA 1
ATOM 650 C C . GLN A 1 85 ? 12.237 1.166 -7.494 1.00 83.62 85 GLN A C 1
ATOM 652 O O . GLN A 1 85 ? 12.567 2.346 -7.313 1.00 83.62 85 GLN A O 1
ATOM 657 N N . PRO A 1 86 ? 12.573 0.177 -6.635 1.00 73.38 86 PRO A N 1
ATOM 658 C CA . PRO A 1 86 ? 13.537 0.426 -5.579 1.00 73.38 86 PRO A CA 1
ATOM 659 C C . PRO A 1 86 ? 14.774 0.972 -6.273 1.00 73.38 86 PRO A C 1
ATOM 661 O O . PRO A 1 86 ? 15.168 0.446 -7.319 1.00 73.38 86 PRO A O 1
ATOM 664 N N . LYS A 1 87 ? 15.331 2.070 -5.753 1.00 66.69 87 LYS A N 1
ATOM 665 C CA . LYS A 1 87 ? 16.612 2.555 -6.250 1.00 66.69 87 LYS A CA 1
ATOM 666 C C . LYS A 1 87 ? 17.530 1.342 -6.203 1.00 66.69 87 LYS A C 1
ATOM 668 O O . LYS A 1 87 ? 17.831 0.849 -5.119 1.00 66.69 87 LYS A O 1
ATOM 673 N N . LEU A 1 88 ? 17.899 0.824 -7.375 1.00 59.75 88 LEU A N 1
ATOM 674 C CA . LEU A 1 88 ? 19.132 0.082 -7.505 1.00 59.75 88 LEU A CA 1
ATOM 675 C C . LEU A 1 88 ? 20.116 1.081 -6.933 1.00 59.75 88 LEU A C 1
ATOM 677 O O . LEU A 1 88 ? 20.292 2.154 -7.514 1.00 59.75 88 LEU A O 1
ATOM 681 N N . GLU A 1 89 ? 20.586 0.828 -5.716 1.00 49.78 89 GLU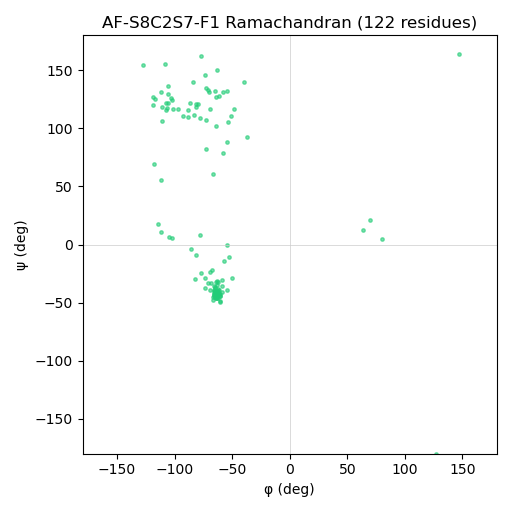 A N 1
ATOM 682 C CA . GLU A 1 89 ? 21.756 1.493 -5.186 1.00 49.78 89 GLU A CA 1
ATOM 683 C C . GLU A 1 89 ? 22.816 1.221 -6.248 1.00 49.78 89 GLU A C 1
ATOM 685 O O . GLU A 1 89 ? 23.506 0.203 -6.243 1.00 49.78 89 GLU A O 1
ATOM 690 N N . SER A 1 90 ? 22.889 2.109 -7.244 1.00 48.22 90 SER A N 1
ATOM 691 C CA . SER A 1 90 ? 24.134 2.381 -7.903 1.00 48.22 90 SER A CA 1
ATOM 692 C C . SER A 1 90 ? 25.048 2.588 -6.723 1.00 48.22 90 SER A C 1
ATOM 694 O O . SER A 1 90 ? 24.821 3.480 -5.906 1.00 48.22 90 SER A O 1
ATOM 696 N N . ARG A 1 91 ? 26.039 1.716 -6.595 1.00 52.28 91 ARG A N 1
ATOM 697 C CA . ARG A 1 91 ? 27.063 1.748 -5.549 1.00 52.28 91 ARG A CA 1
ATOM 698 C C . ARG A 1 91 ? 27.801 3.108 -5.486 1.00 52.28 91 ARG A C 1
ATOM 700 O O . ARG A 1 91 ? 28.677 3.286 -4.653 1.00 52.28 91 ARG A O 1
ATOM 707 N N . PHE A 1 92 ? 27.420 4.039 -6.366 1.00 49.66 92 PHE A N 1
ATOM 708 C CA . PHE A 1 92 ? 27.837 5.417 -6.561 1.00 49.66 92 PHE A CA 1
ATOM 709 C C . PHE A 1 92 ? 26.733 6.458 -6.292 1.00 49.66 92 PHE A C 1
ATOM 711 O O . PHE A 1 92 ? 26.857 7.589 -6.753 1.00 49.66 92 PHE A O 1
ATOM 718 N N . SER A 1 93 ? 25.638 6.140 -5.590 1.00 45.59 93 SER A N 1
ATOM 719 C CA . SER A 1 93 ? 24.770 7.193 -5.048 1.00 45.59 93 SER A C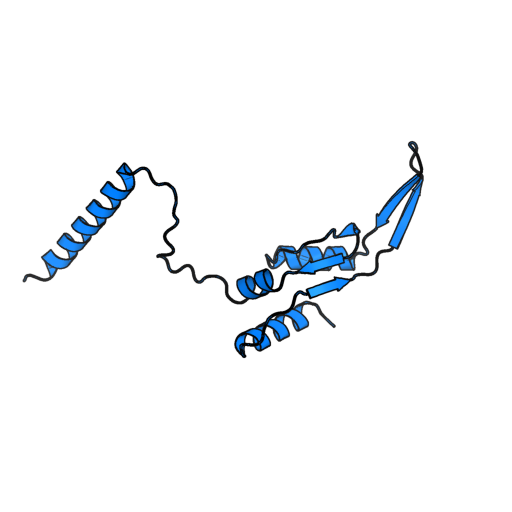A 1
ATOM 720 C C . SER A 1 93 ? 25.507 7.827 -3.880 1.00 45.59 93 SER A C 1
ATOM 722 O O . SER A 1 93 ? 25.316 7.448 -2.728 1.00 45.59 93 SER A O 1
ATOM 724 N N . GLU A 1 94 ? 26.396 8.748 -4.237 1.00 48.44 94 GLU A N 1
ATOM 725 C CA . GLU A 1 94 ? 27.158 9.660 -3.406 1.00 48.44 94 GLU A CA 1
ATOM 726 C C . GLU A 1 94 ? 26.284 10.136 -2.248 1.00 48.44 94 GLU A C 1
ATOM 728 O O . GLU A 1 94 ? 25.474 11.060 -2.342 1.00 48.44 94 GLU A O 1
ATOM 733 N N . LYS A 1 95 ? 26.386 9.400 -1.141 1.00 45.78 95 LYS A N 1
ATOM 734 C CA . LYS A 1 95 ? 25.811 9.791 0.126 1.00 45.78 95 LYS A CA 1
ATOM 735 C C . LYS A 1 95 ? 26.577 11.057 0.459 1.00 45.78 95 LYS A C 1
ATOM 737 O O . LYS A 1 95 ? 27.731 10.979 0.873 1.00 45.78 95 LYS A O 1
ATOM 742 N N . THR A 1 96 ? 25.945 12.206 0.249 1.00 47.66 96 THR A N 1
ATOM 743 C CA . THR A 1 96 ? 26.361 13.510 0.769 1.00 47.66 96 THR A CA 1
ATOM 744 C C . THR A 1 96 ? 26.212 13.453 2.292 1.00 47.66 96 THR A C 1
ATOM 746 O O . THR A 1 96 ? 25.405 14.129 2.918 1.00 47.66 96 THR A O 1
ATOM 749 N N . VAL A 1 97 ? 26.945 12.530 2.914 1.00 45.44 97 VAL A N 1
ATOM 750 C CA . VAL A 1 97 ? 27.373 12.677 4.286 1.00 45.44 97 VAL A CA 1
ATOM 751 C C . VAL A 1 97 ? 28.286 13.884 4.225 1.00 45.44 97 VAL A C 1
ATOM 753 O O . VAL A 1 97 ? 29.185 13.927 3.387 1.00 45.44 97 VAL A O 1
ATOM 756 N N . ASN A 1 98 ? 28.025 14.870 5.075 1.00 52.41 98 ASN A N 1
ATOM 757 C CA . ASN A 1 98 ? 28.987 15.909 5.406 1.00 52.41 98 ASN A CA 1
ATOM 758 C C . ASN A 1 98 ? 30.238 15.223 5.973 1.00 52.41 98 ASN A C 1
ATOM 760 O O . ASN A 1 98 ? 30.398 15.077 7.181 1.00 52.41 98 ASN A O 1
ATOM 764 N N . LEU A 1 99 ? 31.072 14.685 5.091 1.00 49.62 99 LEU A N 1
ATOM 765 C CA . LEU A 1 99 ? 32.377 14.169 5.426 1.00 49.62 99 LEU A CA 1
ATOM 766 C C . LEU A 1 99 ? 33.251 15.405 5.526 1.00 49.62 99 LEU A C 1
ATOM 768 O O . LEU A 1 99 ? 33.345 16.172 4.567 1.00 49.62 99 LEU A O 1
ATOM 772 N N . ASN A 1 100 ? 33.839 15.606 6.705 1.00 53.16 100 ASN A N 1
ATOM 773 C CA . ASN A 1 100 ? 34.850 16.632 6.921 1.00 53.16 100 ASN A CA 1
ATOM 774 C C . ASN A 1 100 ? 35.791 16.696 5.703 1.00 53.16 100 ASN A C 1
ATOM 776 O O . ASN A 1 100 ? 36.184 15.640 5.193 1.00 53.16 100 ASN A O 1
ATOM 780 N N . PRO A 1 101 ? 36.206 17.894 5.260 1.00 56.22 101 PRO A N 1
ATOM 781 C CA . PRO A 1 101 ? 37.077 18.064 4.092 1.00 56.22 101 PRO A CA 1
ATOM 782 C C . PRO A 1 101 ? 38.414 17.298 4.197 1.00 56.22 101 PRO A C 1
ATOM 784 O O . PRO A 1 101 ? 39.098 17.088 3.199 1.00 56.22 101 PRO A O 1
ATOM 787 N N . SER A 1 102 ? 38.781 16.813 5.387 1.00 59.09 102 SER A N 1
ATOM 788 C CA . SER A 1 102 ? 39.915 15.909 5.592 1.00 59.09 102 SER A CA 1
ATOM 789 C C . SER A 1 102 ? 39.694 14.482 5.057 1.00 59.09 102 SER A C 1
ATOM 791 O O . SER A 1 102 ? 40.640 13.862 4.569 1.00 59.09 102 SER A O 1
ATOM 793 N N . LEU A 1 103 ? 38.467 13.947 5.085 1.00 56.97 103 LEU A N 1
ATOM 794 C CA . LEU A 1 103 ? 38.174 12.579 4.629 1.00 56.97 103 LEU A CA 1
ATOM 795 C C . LEU A 1 103 ? 38.000 12.493 3.101 1.00 56.97 103 LEU A C 1
ATOM 797 O O . LEU A 1 103 ? 38.344 11.479 2.483 1.00 56.97 103 LEU A O 1
ATOM 801 N N . THR A 1 104 ? 37.527 13.569 2.467 1.00 58.56 104 THR A N 1
ATOM 802 C CA . THR A 1 104 ? 37.494 13.689 0.998 1.00 58.56 104 THR A CA 1
ATOM 803 C C . THR A 1 104 ? 38.911 13.724 0.415 1.00 58.56 104 THR A C 1
ATOM 805 O O . THR A 1 104 ? 39.183 13.094 -0.610 1.00 58.56 104 THR A O 1
ATOM 808 N N . HIS A 1 105 ? 39.862 14.355 1.113 1.00 62.19 105 HIS A N 1
ATOM 809 C CA . HIS A 1 105 ? 41.263 14.356 0.696 1.00 62.19 105 HIS A CA 1
ATOM 810 C C . HIS A 1 105 ? 41.889 12.952 0.775 1.00 62.19 105 HIS A C 1
ATOM 812 O O . HIS A 1 105 ? 42.505 12.502 -0.194 1.00 62.19 105 HIS A O 1
ATOM 818 N N . LEU A 1 106 ? 41.652 12.213 1.867 1.00 70.94 106 LEU A N 1
ATOM 819 C CA . LEU A 1 106 ? 42.179 10.855 2.045 1.00 70.94 106 LEU A CA 1
ATOM 820 C C . LEU A 1 106 ? 41.609 9.861 1.020 1.00 70.94 106 LEU A C 1
ATOM 822 O O . LEU A 1 106 ? 42.358 9.104 0.408 1.00 70.94 106 LEU A O 1
ATOM 826 N N . SER A 1 107 ? 40.297 9.892 0.776 1.00 68.31 107 SER A N 1
ATOM 827 C CA . SER A 1 107 ? 39.646 9.003 -0.201 1.00 68.31 107 SER A CA 1
ATOM 828 C C . SER A 1 107 ? 40.098 9.267 -1.644 1.00 68.31 107 SER A C 1
ATOM 830 O O . SER A 1 107 ? 40.336 8.319 -2.401 1.00 68.31 107 SER A O 1
ATOM 832 N N . SER A 1 108 ? 40.314 10.534 -2.019 1.00 75.31 108 SER A N 1
ATOM 833 C CA . SER A 1 108 ? 40.893 10.887 -3.323 1.00 75.31 108 SER A CA 1
ATOM 834 C C . SER A 1 108 ? 42.368 10.471 -3.450 1.00 75.31 108 SER A C 1
ATOM 836 O O . SER A 1 108 ? 42.817 10.102 -4.538 1.00 75.31 108 SER A O 1
ATOM 838 N N . GLY A 1 109 ? 43.127 10.497 -2.348 1.00 76.88 109 GLY A N 1
ATOM 839 C CA . GLY A 1 109 ? 44.507 10.010 -2.281 1.00 76.88 109 GLY A CA 1
ATOM 840 C C . GLY A 1 109 ? 44.592 8.495 -2.465 1.00 76.88 109 GLY A C 1
ATOM 841 O O . GLY A 1 109 ? 45.337 8.018 -3.320 1.00 76.88 109 GLY A O 1
ATOM 842 N N . ILE A 1 110 ? 43.747 7.746 -1.749 1.00 80.44 110 ILE A N 1
ATOM 843 C CA . ILE A 1 110 ? 43.652 6.282 -1.857 1.00 80.44 110 ILE A CA 1
ATOM 844 C C . ILE A 1 110 ? 43.239 5.870 -3.274 1.00 80.44 110 ILE A C 1
ATOM 846 O O . ILE A 1 110 ? 43.836 4.961 -3.847 1.00 80.44 110 ILE A O 1
ATOM 850 N N . SER A 1 111 ? 42.275 6.570 -3.880 1.00 82.88 111 SER A N 1
ATOM 851 C CA . SER A 1 111 ? 41.830 6.281 -5.251 1.00 82.88 111 SER A CA 1
ATOM 852 C C . SER A 1 111 ? 42.953 6.485 -6.274 1.00 82.88 111 SER A C 1
ATOM 854 O O . SER A 1 111 ? 43.164 5.635 -7.139 1.00 82.88 111 SER A O 1
ATOM 856 N N . ARG A 1 112 ? 43.735 7.568 -6.144 1.00 82.19 112 ARG A N 1
ATOM 857 C CA . ARG A 1 112 ? 44.910 7.829 -6.994 1.00 82.19 112 ARG A CA 1
ATOM 858 C C . ARG A 1 112 ? 46.012 6.789 -6.799 1.00 82.19 112 ARG A C 1
ATOM 860 O O . ARG A 1 112 ? 46.603 6.340 -7.779 1.00 82.19 112 ARG A O 1
ATOM 867 N N . GLN A 1 113 ? 46.257 6.365 -5.560 1.00 84.12 113 GLN A N 1
ATOM 868 C CA . GLN A 1 113 ? 47.245 5.333 -5.251 1.00 84.12 113 GLN A CA 1
ATOM 869 C C . GLN A 1 113 ? 46.847 3.972 -5.834 1.00 84.12 113 GLN A C 1
ATOM 871 O O . GLN A 1 113 ? 47.669 3.318 -6.471 1.00 84.12 113 GLN A O 1
ATOM 876 N N . GLN A 1 114 ? 45.580 3.571 -5.700 1.00 84.50 114 GLN A N 1
ATOM 877 C CA . GLN A 1 114 ? 45.072 2.341 -6.312 1.00 84.50 114 GLN A CA 1
ATOM 878 C C . GLN A 1 114 ? 45.174 2.372 -7.839 1.00 84.50 114 GLN A C 1
ATOM 880 O O . GLN A 1 114 ? 45.525 1.363 -8.448 1.00 84.50 114 GLN A O 1
ATOM 885 N N . LEU A 1 115 ? 44.899 3.522 -8.459 1.00 79.25 115 LEU A N 1
ATOM 886 C CA . LEU A 1 115 ? 45.001 3.682 -9.907 1.00 79.25 115 LEU A CA 1
ATOM 887 C C . LEU A 1 115 ? 46.456 3.547 -10.377 1.00 79.25 115 LEU A C 1
ATOM 889 O O . LEU A 1 115 ? 46.707 2.808 -11.322 1.00 79.25 115 LEU A O 1
ATOM 893 N N . LYS A 1 116 ? 47.411 4.151 -9.654 1.00 81.56 116 LYS A N 1
ATOM 894 C CA . LYS A 1 116 ? 48.854 4.011 -9.916 1.00 81.56 116 LYS A CA 1
ATOM 895 C C . LYS A 1 116 ? 49.352 2.570 -9.753 1.00 81.56 116 LYS A C 1
ATOM 897 O O . LYS A 1 116 ? 50.166 2.129 -10.552 1.00 81.56 116 LYS A O 1
ATOM 902 N N . ILE A 1 117 ? 48.847 1.834 -8.757 1.00 79.75 117 ILE A N 1
ATOM 903 C CA . ILE A 1 117 ? 49.158 0.404 -8.576 1.00 79.75 117 ILE A CA 1
ATOM 904 C C . ILE A 1 117 ? 48.592 -0.418 -9.740 1.00 79.75 117 ILE A C 1
ATOM 906 O O . ILE A 1 117 ? 49.266 -1.299 -10.255 1.00 79.75 117 ILE A O 1
ATOM 910 N N . ARG A 1 118 ? 47.367 -0.135 -10.197 1.00 76.69 118 ARG A N 1
ATOM 911 C CA . ARG A 1 118 ? 46.775 -0.857 -11.337 1.00 76.69 118 ARG A CA 1
ATOM 912 C C . ARG A 1 118 ? 47.530 -0.606 -12.637 1.00 76.69 118 ARG A C 1
ATOM 914 O O . ARG A 1 118 ? 47.739 -1.547 -13.393 1.00 76.69 118 ARG A O 1
ATOM 921 N N . THR A 1 119 ? 47.940 0.633 -12.895 1.00 74.50 119 THR A N 1
ATOM 922 C CA . THR A 1 119 ? 48.682 0.971 -14.114 1.00 74.50 119 THR A CA 1
ATOM 923 C C . THR A 1 119 ? 50.148 0.554 -14.055 1.00 74.50 119 THR A C 1
ATOM 925 O O . THR A 1 119 ? 50.714 0.284 -15.106 1.00 74.50 119 THR A O 1
ATOM 928 N N . SER A 1 120 ? 50.759 0.407 -12.872 1.00 68.00 120 SER A N 1
ATOM 929 C CA . SER A 1 120 ? 52.142 -0.085 -12.762 1.00 68.00 120 SER A CA 1
ATOM 930 C C . SER A 1 120 ? 52.313 -1.552 -13.167 1.00 68.00 120 SER A C 1
ATOM 932 O O . SER A 1 120 ? 53.415 -1.940 -13.528 1.00 68.00 120 SER A O 1
ATOM 934 N N . TYR A 1 121 ? 51.246 -2.360 -13.137 1.00 61.47 121 TYR A N 1
ATOM 935 C CA . TYR A 1 121 ? 51.263 -3.751 -13.621 1.00 61.47 121 TYR A CA 1
ATOM 936 C C . TYR A 1 121 ? 51.004 -3.887 -15.131 1.00 61.47 121 TYR A C 1
ATOM 938 O O . TYR A 1 121 ? 51.058 -4.996 -15.652 1.00 61.4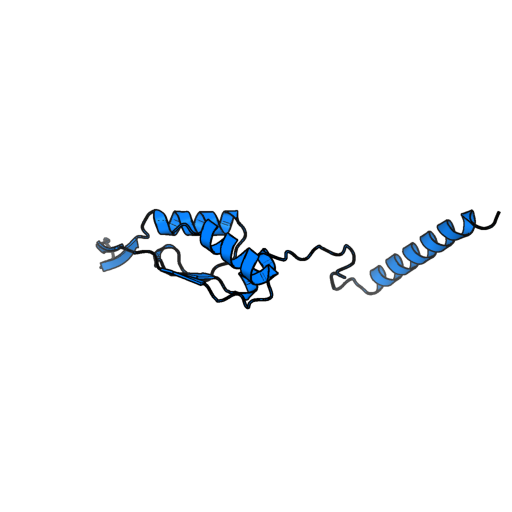7 121 TYR A O 1
ATOM 946 N N . LEU A 1 122 ? 50.709 -2.788 -15.833 1.00 62.19 122 LEU A N 1
ATOM 947 C CA . LEU A 1 122 ? 50.428 -2.775 -17.276 1.00 62.19 122 LEU A CA 1
ATOM 948 C C . LEU A 1 122 ? 51.601 -2.225 -18.107 1.00 62.19 122 LEU A C 1
ATOM 950 O O . LEU A 1 122 ? 51.464 -2.053 -19.314 1.00 62.19 122 LEU A O 1
ATOM 954 N N . SER A 1 123 ? 52.738 -1.956 -17.460 1.00 60.47 123 SER A N 1
ATOM 955 C CA . SER A 1 123 ? 53.965 -1.443 -18.077 1.00 60.47 123 SER A CA 1
ATOM 956 C C . SER A 1 123 ? 55.081 -2.496 -18.038 1.00 60.47 123 SER A C 1
ATOM 958 O O . SER A 1 123 ? 56.143 -2.236 -17.468 1.00 60.47 123 SER A O 1
ATOM 960 N N . LEU A 1 124 ? 54.827 -3.691 -18.583 1.00 53.12 124 LEU A N 1
ATOM 961 C CA . LEU A 1 124 ? 55.855 -4.696 -18.871 1.00 53.12 124 LEU A CA 1
ATOM 962 C C . LEU A 1 124 ? 55.786 -5.102 -20.344 1.00 53.12 124 LEU A C 1
ATOM 964 O O . LEU A 1 124 ? 54.660 -5.415 -20.793 1.00 53.12 124 LEU A O 1
#

Fo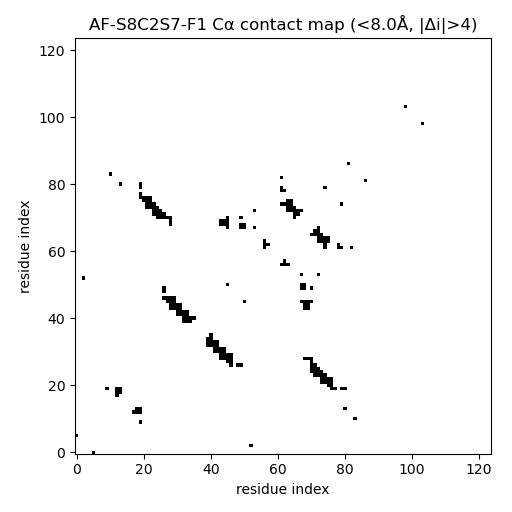ldseek 3Di:
DDPVVVLVVLLVCVVVVHQQAKDKFADDWDWDFDQDPVGTDTFTAQDVVLVVVVVVCVVLVFDWDDDSSRRITIGHSVSSSCSSVVPPPPVPPPPPPVDPPVVVVVVVVVVVVVVVVVVVVVPD

pLDDT: mean 73.27, std 14.16, range [45.44, 91.81]

Sequence (124 aa):
VYVLTVLKGLKYRLAAGAKVPNVSIMVPVEKTQIQTSAGLKTVSIANRVSQAVAALLRRLGLSYIGNESYGKIRINGVTIRRWFQPKLESRFSEKTVNLNPSLTHLSSGISRQQLKIRTSYLSL

Radius of gyration: 25.35 Å; Cα contacts (8 Å, |Δi|>4): 117; chains: 1; bounding box: 75×27×54 Å

Nearest PDB structures (foldseek):
  2zpn-assembly4_D  TM=2.521E-01  e=1.938E+00  Saccharomyces cerevisiae
  4eoy-assembly3_C  TM=2.592E-01  e=3.954E+00  Plasmodium falciparum 3D7
  4v1a-assembly1_k  TM=3.058E-01  e=8.067E+00  Sus scrofa
  6hyn-assembly1_A  TM=2.518E-01  e=7.560E+00  Homo sapiens
  8s1m-assembly1_A  TM=2.514E-01  e=8.067E+00  Homo sapiens

Secondary structure (DSSP, 8-state):
--HHHHHHHHHHHHHTTPPPPPEEEE--EEEEEEEETTEEEEEEEE-HHHHHHHHHHHHTT---BS-GGGTEEEE-HHHHHHHHS-----TT--------HHHHHHHHHHHHHHHHHHHHTT--

Organism: NCBI:txid192259

InterPro domains:
  IPR053303 Chloroplast PPR-containing protein [PTHR47935] (1-123)

Solvent-accessible surface area (backbone atoms only — not comparable to full-atom values): 7424 Å² total; per-residue (Å²): 137,58,72,67,59,53,52,53,52,52,48,55,40,43,73,72,70,44,84,64,66,69,45,71,51,78,41,81,53,54,74,46,74,46,82,46,104,89,47,86,43,79,45,56,44,41,38,74,64,32,50,50,52,50,52,49,33,57,75,70,69,52,73,66,53,66,49,53,43,68,15,41,44,30,33,52,22,67,54,54,49,46,65,75,52,58,77,74,74,53,95,73,69,77,72,84,62,92,62,57,75,67,56,58,52,51,52,55,49,52,53,52,51,53,49,54,56,58,51,62,73,70,74,124